Protein AF-A0A7V3HU95-F1 (afdb_monomer_lite)

Foldseek 3Di:
DDDFQEEEELDADPQLVVVLVVCVVVNHQYEYEAEPVCCVGPSQVSGNYYDYDYDDRLVSSQVVVVSVVVCVVVVGPYYHHRDPRPND

Radius of gyration: 11.78 Å; chains: 1; bounding box: 35×24×26 Å

Structure (mmCIF, N/CA/C/O backbone):
data_AF-A0A7V3HU95-F1
#
_entry.id   AF-A0A7V3HU95-F1
#
loop_
_atom_site.group_PDB
_atom_site.id
_atom_site.type_symbol
_atom_site.label_atom_id
_atom_site.label_alt_id
_atom_site.label_comp_id
_atom_site.label_asym_id
_atom_site.label_entity_id
_atom_site.label_seq_id
_atom_site.pdbx_PDB_ins_code
_atom_site.Cartn_x
_atom_site.Cartn_y
_atom_site.Cartn_z
_atom_site.occupancy
_atom_site.B_iso_or_equiv
_atom_site.auth_seq_id
_atom_site.auth_comp_id
_atom_site.auth_asym_id
_atom_site.auth_atom_id
_atom_site.pdbx_PDB_model_num
ATOM 1 N N . MET A 1 1 ? -22.324 -3.539 5.718 1.00 64.25 1 MET A N 1
ATOM 2 C CA . MET A 1 1 ? -20.967 -3.640 5.132 1.00 64.25 1 MET A CA 1
ATOM 3 C C . MET A 1 1 ? -19.967 -3.863 6.250 1.00 64.25 1 MET A C 1
ATOM 5 O O . MET A 1 1 ? -20.199 -3.365 7.347 1.00 64.25 1 MET A O 1
ATOM 9 N N . ARG A 1 2 ? -18.898 -4.627 5.999 1.00 82.00 2 ARG A N 1
ATOM 10 C CA . ARG A 1 2 ? -17.801 -4.792 6.963 1.00 82.00 2 ARG A CA 1
ATOM 11 C C . ARG A 1 2 ? -17.053 -3.458 7.083 1.00 82.00 2 ARG A C 1
ATOM 13 O O . ARG A 1 2 ? -16.894 -2.770 6.077 1.00 82.00 2 ARG A O 1
ATOM 20 N N . LYS A 1 3 ? -16.657 -3.072 8.296 1.00 91.88 3 LYS A N 1
ATOM 21 C CA . LYS A 1 3 ? -15.848 -1.865 8.516 1.00 91.88 3 LYS A CA 1
ATOM 22 C C . LYS A 1 3 ? -14.466 -2.097 7.896 1.00 91.88 3 LYS A C 1
ATOM 24 O O . LYS A 1 3 ? -13.859 -3.118 8.189 1.00 91.88 3 LYS A O 1
ATOM 29 N N . ILE A 1 4 ? -14.005 -1.172 7.055 1.00 97.69 4 ILE A N 1
ATOM 30 C CA . ILE A 1 4 ? -12.635 -1.174 6.529 1.00 97.69 4 ILE A CA 1
ATOM 31 C C . ILE A 1 4 ? -11.742 -0.579 7.613 1.00 97.69 4 ILE A C 1
ATOM 33 O O . ILE A 1 4 ? -11.945 0.564 8.018 1.00 97.69 4 ILE A O 1
ATOM 37 N N . SER A 1 5 ? -10.799 -1.373 8.103 1.00 98.06 5 SER A N 1
ATOM 38 C CA . SER A 1 5 ? -9.825 -0.990 9.126 1.00 98.06 5 SER A CA 1
ATOM 39 C C . SER A 1 5 ? -8.392 -1.013 8.605 1.00 98.06 5 SER A C 1
ATOM 41 O O . SER A 1 5 ? -7.564 -0.257 9.104 1.00 98.06 5 SER A O 1
ATOM 43 N N . LYS A 1 6 ? -8.112 -1.805 7.561 1.00 98.62 6 LYS A N 1
ATOM 44 C CA . LYS A 1 6 ? -6.802 -1.878 6.909 1.00 98.62 6 LYS A CA 1
ATOM 45 C C . LYS A 1 6 ? -6.926 -1.934 5.385 1.00 98.62 6 LYS A C 1
ATOM 47 O O . LYS A 1 6 ? -7.712 -2.719 4.853 1.00 98.62 6 LYS A O 1
ATOM 52 N N . VAL A 1 7 ? -6.146 -1.117 4.678 1.00 98.75 7 VAL A N 1
ATOM 53 C CA . VAL A 1 7 ? -6.174 -0.993 3.211 1.00 98.75 7 VAL A CA 1
ATOM 54 C C . VAL A 1 7 ? -4.784 -1.195 2.629 1.00 98.75 7 VAL A C 1
ATOM 56 O O . VAL A 1 7 ? -3.855 -0.473 2.990 1.00 98.75 7 VAL A O 1
ATOM 59 N N . LEU A 1 8 ? -4.667 -2.107 1.662 1.00 98.81 8 LEU A N 1
ATOM 60 C CA . LEU A 1 8 ? -3.494 -2.181 0.797 1.00 98.81 8 LEU A CA 1
ATOM 61 C C . LEU A 1 8 ? -3.637 -1.214 -0.375 1.00 98.81 8 LEU A C 1
ATOM 63 O O . LEU A 1 8 ? -4.647 -1.189 -1.073 1.00 98.81 8 LEU A O 1
ATOM 67 N N . ILE A 1 9 ? -2.602 -0.427 -0.618 1.00 98.69 9 ILE A N 1
ATOM 68 C CA . ILE A 1 9 ? -2.533 0.545 -1.698 1.00 98.69 9 ILE A CA 1
ATOM 69 C C . ILE A 1 9 ? -1.653 -0.054 -2.792 1.00 98.69 9 ILE A C 1
ATOM 71 O O . ILE A 1 9 ? -0.429 -0.114 -2.665 1.00 98.69 9 ILE A O 1
ATOM 75 N N . ALA A 1 10 ? -2.289 -0.520 -3.865 1.00 97.81 10 ALA A N 1
ATOM 76 C CA . ALA A 1 10 ? -1.635 -1.179 -4.994 1.00 97.81 10 ALA A CA 1
ATOM 77 C C . ALA A 1 10 ? -1.150 -0.142 -6.020 1.00 97.81 10 ALA A C 1
ATOM 79 O O . ALA A 1 10 ? -1.562 -0.142 -7.176 1.00 97.81 10 ALA A O 1
ATOM 80 N N . ASN A 1 11 ? -0.338 0.813 -5.561 1.00 98.06 11 ASN A N 1
ATOM 81 C CA . ASN A 1 11 ? 0.193 1.898 -6.383 1.00 98.06 11 ASN A CA 1
ATOM 82 C C . ASN A 1 11 ? 1.470 2.486 -5.748 1.00 98.06 11 ASN A C 1
ATOM 84 O O . ASN A 1 11 ? 1.895 2.068 -4.670 1.00 98.06 11 ASN A O 1
ATOM 88 N N . ARG A 1 12 ? 2.075 3.485 -6.395 1.00 97.75 12 ARG A N 1
ATOM 89 C CA . ARG A 1 12 ? 3.290 4.181 -5.948 1.00 97.75 12 ARG A CA 1
ATOM 90 C C . ARG A 1 12 ? 3.154 5.696 -6.068 1.00 97.75 12 ARG A C 1
ATOM 92 O O . ARG A 1 12 ? 2.119 6.211 -6.476 1.00 97.75 12 ARG A O 1
ATOM 99 N N . GLY A 1 13 ? 4.212 6.423 -5.723 1.00 97.69 13 GLY A N 1
ATOM 100 C CA . GLY A 1 13 ? 4.292 7.854 -6.001 1.00 97.69 13 GLY A CA 1
ATOM 101 C C . GLY A 1 13 ? 3.289 8.698 -5.215 1.00 97.69 13 GLY A C 1
ATOM 102 O O . GLY A 1 13 ? 3.037 8.476 -4.026 1.00 97.69 13 GLY A O 1
ATOM 103 N N . GLU A 1 14 ? 2.760 9.730 -5.867 1.00 98.50 14 GLU A N 1
ATOM 104 C CA . GLU A 1 14 ? 1.933 10.743 -5.221 1.00 98.50 14 GLU A CA 1
ATOM 105 C C . GLU A 1 14 ? 0.525 10.222 -4.909 1.00 98.50 14 GLU A C 1
ATOM 107 O O . GLU A 1 14 ? -0.039 10.600 -3.880 1.00 98.50 14 GLU A O 1
ATOM 112 N N . ILE A 1 15 ? -0.014 9.306 -5.722 1.00 98.62 15 ILE A N 1
ATOM 113 C CA . ILE A 1 15 ? -1.348 8.743 -5.512 1.00 98.62 15 ILE A CA 1
ATOM 114 C C . ILE A 1 15 ? -1.351 7.798 -4.318 1.00 98.62 15 ILE A C 1
ATOM 116 O O . ILE A 1 15 ? -2.264 7.857 -3.493 1.00 98.62 15 ILE A O 1
ATOM 120 N N . ALA A 1 16 ? -0.283 7.014 -4.139 1.00 98.62 16 ALA A N 1
ATOM 121 C CA . ALA A 1 16 ? -0.112 6.218 -2.933 1.00 98.62 16 ALA A CA 1
ATOM 122 C C . ALA A 1 16 ? -0.073 7.117 -1.688 1.00 98.62 16 ALA A C 1
ATOM 124 O O . ALA A 1 16 ? -0.816 6.897 -0.733 1.00 98.62 16 ALA A O 1
ATOM 125 N N . LEU A 1 17 ? 0.703 8.207 -1.731 1.00 98.75 17 LEU A N 1
ATOM 126 C CA . LEU A 1 17 ? 0.758 9.182 -0.639 1.00 98.75 17 LEU A CA 1
ATOM 127 C C . LEU A 1 17 ? -0.600 9.858 -0.377 1.00 98.75 17 LEU A C 1
ATOM 129 O O . LEU A 1 17 ? -0.963 10.097 0.777 1.00 98.75 17 LEU A O 1
ATOM 133 N N . ARG A 1 18 ? -1.364 10.167 -1.429 1.00 98.81 18 ARG A N 1
ATOM 134 C CA . ARG A 1 18 ? -2.705 10.753 -1.323 1.00 98.81 18 ARG A CA 1
ATOM 135 C C . ARG A 1 18 ? -3.683 9.811 -0.624 1.00 98.81 18 ARG A C 1
ATOM 137 O O . ARG A 1 18 ? -4.489 10.292 0.176 1.00 98.81 18 ARG A O 1
ATOM 144 N N . ILE A 1 19 ? -3.617 8.512 -0.909 1.00 98.81 19 ILE A N 1
ATOM 145 C CA . ILE A 1 19 ? -4.475 7.499 -0.282 1.00 98.81 19 ILE A CA 1
ATOM 146 C C . ILE A 1 19 ? -4.050 7.259 1.172 1.00 98.81 19 ILE A C 1
ATOM 148 O O . ILE A 1 19 ? -4.917 7.231 2.042 1.00 98.81 19 ILE A O 1
ATOM 152 N N . ILE A 1 20 ? -2.744 7.202 1.469 1.00 98.88 20 ILE A N 1
ATOM 153 C CA . ILE A 1 20 ? -2.224 7.112 2.850 1.00 98.88 20 ILE A CA 1
ATOM 154 C C . ILE A 1 20 ? -2.782 8.246 3.718 1.00 98.88 20 ILE A C 1
ATOM 156 O O . ILE A 1 20 ? -3.232 8.012 4.836 1.00 98.88 20 ILE A O 1
ATOM 160 N N . ARG A 1 21 ? -2.801 9.484 3.202 1.00 98.75 21 ARG A N 1
ATOM 161 C CA . ARG A 1 21 ? -3.359 10.638 3.932 1.00 98.75 21 ARG A CA 1
ATOM 162 C C . ARG A 1 21 ? -4.839 10.454 4.270 1.00 98.75 21 ARG A C 1
ATOM 164 O O . ARG A 1 21 ? -5.217 10.700 5.408 1.00 98.75 21 ARG A O 1
ATOM 171 N N . ALA A 1 22 ? -5.642 9.965 3.322 1.00 98.75 22 ALA A N 1
ATOM 172 C CA . ALA A 1 22 ? -7.050 9.661 3.582 1.00 98.75 22 ALA A CA 1
ATOM 173 C C . ALA A 1 22 ? -7.218 8.523 4.597 1.00 98.75 22 ALA A C 1
ATOM 175 O O . ALA A 1 22 ? -8.055 8.626 5.485 1.00 98.75 22 ALA A O 1
ATOM 176 N N . CYS A 1 23 ? -6.406 7.465 4.503 1.00 98.69 23 CYS A N 1
ATOM 177 C CA . CYS A 1 23 ? -6.431 6.374 5.479 1.00 98.69 23 CYS A CA 1
ATOM 178 C C . CYS A 1 23 ? -6.153 6.909 6.889 1.00 98.69 23 CYS A C 1
ATOM 180 O O . CYS A 1 23 ? -6.905 6.623 7.814 1.00 98.69 23 CYS A O 1
ATOM 182 N N . LYS A 1 24 ? -5.153 7.787 7.029 1.00 98.38 24 LYS A N 1
ATOM 183 C CA . LYS A 1 24 ? -4.810 8.423 8.302 1.00 98.38 24 LYS A CA 1
ATOM 184 C C . LYS A 1 24 ? -5.940 9.283 8.876 1.00 98.38 24 LYS A C 1
ATOM 186 O O . LYS A 1 24 ? -6.195 9.211 10.072 1.00 98.38 24 LYS A O 1
ATOM 191 N N . GLU A 1 25 ? -6.610 10.085 8.049 1.00 98.50 25 GLU A N 1
ATOM 192 C CA . GLU A 1 25 ? -7.765 10.903 8.465 1.00 98.50 25 GLU A CA 1
ATOM 193 C C . GLU A 1 25 ? -8.954 10.052 8.934 1.00 98.50 25 GLU A C 1
ATOM 195 O O . GLU A 1 25 ? -9.737 10.495 9.771 1.00 98.50 25 GLU A O 1
ATOM 200 N N . LEU A 1 26 ? -9.076 8.831 8.408 1.00 97.94 26 LEU A N 1
ATOM 201 C CA . LEU A 1 26 ? -10.150 7.885 8.717 1.00 97.94 26 LEU A CA 1
ATOM 202 C C . LEU A 1 26 ? -9.770 6.843 9.780 1.00 97.94 26 LEU A C 1
ATOM 204 O O . LEU A 1 26 ? -10.557 5.930 10.024 1.00 97.94 26 LEU A O 1
ATOM 208 N N . GLU A 1 27 ? -8.582 6.951 10.384 1.00 97.94 27 GLU A N 1
ATOM 209 C CA . GLU A 1 27 ? -8.042 5.963 11.332 1.00 97.94 27 GLU A CA 1
ATOM 210 C C . GLU A 1 27 ? -7.994 4.533 10.752 1.00 97.94 27 GLU A C 1
ATOM 212 O O . GLU A 1 27 ? -8.252 3.541 11.434 1.00 97.94 27 GLU A O 1
ATOM 217 N N . VAL A 1 28 ? -7.667 4.431 9.463 1.00 98.62 28 VAL A N 1
ATOM 218 C CA . VAL A 1 28 ? -7.478 3.182 8.719 1.00 98.62 28 VAL A CA 1
ATOM 219 C C . VAL A 1 28 ? -5.983 2.921 8.556 1.00 98.62 28 VAL A C 1
ATOM 221 O O . VAL A 1 28 ? -5.242 3.797 8.113 1.00 98.62 28 VAL A O 1
ATOM 224 N N . THR A 1 29 ? -5.537 1.703 8.862 1.00 98.81 29 THR A N 1
ATOM 225 C CA . THR A 1 29 ? -4.148 1.276 8.661 1.00 98.81 29 THR A CA 1
ATOM 226 C C . THR A 1 29 ? -3.832 1.180 7.170 1.00 98.81 29 THR A C 1
ATOM 228 O O . THR A 1 29 ? -4.507 0.476 6.416 1.00 98.81 29 THR A O 1
ATOM 231 N N . SER A 1 30 ? -2.790 1.881 6.741 1.00 98.88 30 SER A N 1
ATOM 232 C CA . SER A 1 30 ? -2.316 1.919 5.362 1.00 98.88 30 SER A CA 1
ATOM 233 C C . SER A 1 30 ? -1.162 0.943 5.133 1.00 98.88 30 SER A C 1
ATOM 235 O O . SER A 1 30 ? -0.143 0.984 5.820 1.00 98.88 30 SER A O 1
ATOM 237 N N . VAL A 1 31 ? -1.312 0.079 4.132 1.00 98.81 31 VAL A N 1
ATOM 238 C CA . VAL A 1 31 ? -0.294 -0.884 3.704 1.00 98.81 31 VAL A CA 1
ATOM 239 C C . VAL A 1 31 ? 0.130 -0.556 2.280 1.00 98.81 31 VAL A C 1
ATOM 241 O O . VAL A 1 31 ? -0.721 -0.358 1.416 1.00 98.81 31 VAL A O 1
ATOM 244 N N . VAL A 1 32 ? 1.430 -0.515 1.998 1.00 98.50 32 VAL A N 1
ATOM 245 C CA . VAL A 1 32 ? 1.944 -0.313 0.632 1.00 98.50 32 VAL A CA 1
ATOM 246 C C . VAL A 1 32 ? 2.802 -1.477 0.166 1.00 98.50 32 VAL A C 1
ATOM 248 O O . VAL A 1 32 ? 3.519 -2.100 0.949 1.00 98.50 32 VAL A O 1
ATOM 251 N N . VAL A 1 33 ? 2.774 -1.719 -1.141 1.00 97.50 33 VAL A N 1
ATOM 252 C CA . VAL A 1 33 ? 3.794 -2.510 -1.834 1.00 97.50 33 VAL A CA 1
ATOM 253 C C . VAL A 1 33 ? 4.811 -1.578 -2.483 1.00 97.50 33 VAL A C 1
ATOM 255 O O . VAL A 1 33 ? 4.468 -0.472 -2.914 1.00 97.50 33 VAL A O 1
ATOM 258 N N . PHE A 1 34 ? 6.072 -1.994 -2.547 1.00 97.06 34 PHE A N 1
ATOM 259 C CA . PHE A 1 34 ? 7.101 -1.203 -3.216 1.00 97.06 34 PHE A CA 1
ATOM 260 C C . PHE A 1 34 ? 8.150 -2.062 -3.915 1.00 97.06 34 PHE A C 1
ATOM 262 O O . PHE A 1 34 ? 8.475 -3.154 -3.457 1.00 97.06 34 PHE A O 1
ATOM 269 N N . SER A 1 35 ? 8.675 -1.555 -5.030 1.00 96.06 35 SER A N 1
ATOM 270 C CA . SER A 1 35 ? 9.814 -2.157 -5.725 1.00 96.06 35 SER A CA 1
ATOM 271 C C . SER A 1 35 ? 11.145 -1.758 -5.076 1.00 96.06 35 SER A C 1
ATOM 273 O O . SER A 1 35 ? 11.213 -0.776 -4.340 1.00 96.06 35 SER A O 1
ATOM 275 N N . GLU A 1 36 ? 12.235 -2.459 -5.384 1.00 93.81 36 GLU A N 1
ATOM 276 C CA . GLU A 1 36 ? 13.566 -2.156 -4.825 1.00 93.81 36 GLU A CA 1
ATOM 277 C C . GLU A 1 36 ? 14.020 -0.709 -5.085 1.00 93.81 36 GLU A C 1
ATOM 279 O O . GLU A 1 36 ? 14.617 -0.075 -4.216 1.00 93.81 36 GLU A O 1
ATOM 284 N N . VAL A 1 37 ? 13.676 -0.149 -6.248 1.00 95.19 37 VAL A N 1
ATOM 285 C CA . VAL A 1 37 ? 14.022 1.239 -6.606 1.00 95.19 37 VAL A CA 1
ATOM 286 C C . VAL A 1 37 ? 13.174 2.279 -5.868 1.00 95.19 37 VAL A C 1
ATOM 288 O O . VAL A 1 37 ? 13.511 3.460 -5.858 1.00 95.19 37 VAL A O 1
ATOM 291 N N . ASP A 1 38 ? 12.082 1.846 -5.240 1.00 96.31 38 ASP A N 1
ATOM 292 C CA . ASP A 1 38 ? 11.131 2.689 -4.522 1.00 96.31 38 ASP A CA 1
ATOM 293 C C . ASP A 1 38 ? 11.342 2.669 -3.001 1.00 96.31 38 ASP A C 1
ATOM 295 O O . ASP A 1 38 ? 10.585 3.317 -2.279 1.00 96.31 38 ASP A O 1
ATOM 299 N N . VAL A 1 39 ? 12.374 1.974 -2.501 1.00 95.62 39 VAL A N 1
ATOM 300 C CA . VAL A 1 39 ? 12.658 1.823 -1.059 1.00 95.62 39 VAL A CA 1
ATOM 301 C C . VAL A 1 39 ? 12.722 3.161 -0.313 1.00 95.62 39 VAL A C 1
ATOM 303 O O . VAL A 1 39 ? 12.271 3.276 0.826 1.00 95.62 39 VAL A O 1
ATOM 306 N N . ASP A 1 40 ? 13.221 4.205 -0.977 1.00 97.06 40 ASP A N 1
ATOM 307 C CA . ASP A 1 40 ? 13.347 5.547 -0.413 1.00 97.06 40 ASP A CA 1
ATOM 308 C C . ASP A 1 40 ? 12.134 6.456 -0.650 1.00 97.06 40 ASP A C 1
ATOM 310 O O . ASP A 1 40 ? 12.134 7.613 -0.206 1.00 97.06 40 ASP A O 1
ATOM 314 N N . GLY A 1 41 ? 11.098 5.937 -1.311 1.00 97.69 41 GLY A N 1
ATOM 315 C CA . GLY A 1 41 ? 9.882 6.650 -1.664 1.00 97.69 41 GLY A CA 1
ATOM 316 C C . GLY A 1 41 ? 9.186 7.264 -0.451 1.00 97.69 41 GLY A C 1
ATOM 317 O O . GLY A 1 41 ? 9.017 6.641 0.599 1.00 97.69 41 GLY A O 1
ATOM 318 N N . VAL A 1 42 ? 8.724 8.508 -0.600 1.00 98.38 42 VAL A N 1
ATOM 319 C CA . VAL A 1 42 ? 8.045 9.233 0.489 1.00 98.38 42 VAL A CA 1
ATOM 320 C C . VAL A 1 42 ? 6.787 8.498 0.955 1.00 98.38 42 VAL A C 1
ATOM 322 O O . VAL A 1 42 ? 6.500 8.500 2.147 1.00 98.38 42 VAL A O 1
ATOM 325 N N . TRP A 1 43 ? 6.048 7.851 0.049 1.00 98.31 43 TRP A N 1
ATOM 326 C CA . TRP A 1 43 ? 4.870 7.055 0.409 1.00 98.31 43 TRP A CA 1
ATOM 327 C C . TRP A 1 43 ? 5.247 5.803 1.210 1.00 98.31 43 TRP A C 1
ATOM 329 O O . TRP A 1 43 ? 4.556 5.492 2.172 1.00 98.31 43 TRP A O 1
ATOM 339 N N . VAL A 1 44 ? 6.374 5.150 0.898 1.00 98.25 44 VAL A N 1
ATOM 340 C CA . VAL A 1 44 ? 6.881 3.989 1.652 1.00 98.25 44 VAL A CA 1
ATOM 341 C C . VAL A 1 44 ? 7.187 4.378 3.095 1.00 98.25 44 VAL A C 1
ATOM 343 O O . VAL A 1 44 ? 6.753 3.708 4.021 1.00 98.25 44 VAL A O 1
ATOM 346 N N . LYS A 1 45 ? 7.846 5.525 3.295 1.00 98.12 45 LYS A N 1
ATOM 347 C CA . LYS A 1 45 ? 8.189 6.060 4.627 1.00 98.12 45 LYS A CA 1
ATOM 348 C C . LYS A 1 45 ? 6.985 6.584 5.422 1.00 98.12 45 LYS A C 1
ATOM 350 O O . LYS A 1 45 ? 7.139 6.929 6.592 1.00 98.12 45 LYS A O 1
ATOM 355 N N . LYS A 1 46 ? 5.824 6.761 4.784 1.00 98.38 46 LYS A N 1
ATOM 356 C CA . LYS A 1 46 ? 4.620 7.352 5.393 1.00 98.38 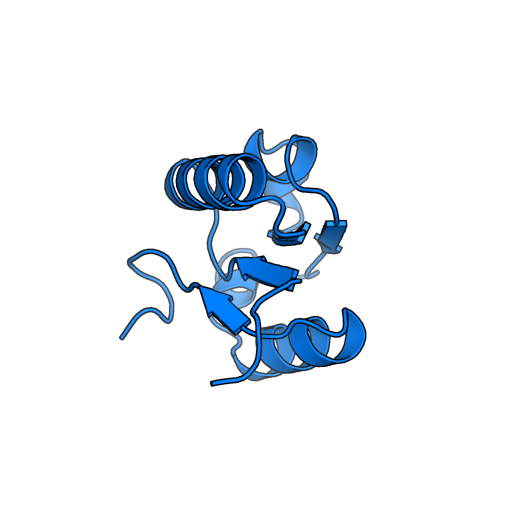46 LYS A CA 1
ATOM 357 C C . LYS A 1 46 ? 3.500 6.346 5.639 1.00 98.38 46 LYS A C 1
ATOM 359 O O . LYS A 1 46 ? 2.598 6.695 6.394 1.00 98.38 46 LYS A O 1
ATOM 364 N N . ALA A 1 47 ? 3.539 5.182 4.995 1.00 98.56 47 ALA A N 1
ATOM 365 C CA . ALA A 1 47 ? 2.601 4.095 5.240 1.00 98.56 47 ALA A CA 1
ATOM 366 C C . ALA A 1 47 ? 2.840 3.461 6.618 1.00 98.56 47 ALA A C 1
ATOM 368 O O . ALA A 1 47 ? 3.943 3.552 7.159 1.00 98.56 47 ALA A O 1
ATOM 369 N N . ASP A 1 48 ? 1.816 2.812 7.166 1.00 98.69 48 ASP A N 1
ATOM 370 C CA . ASP A 1 48 ? 1.907 2.132 8.463 1.00 98.69 48 ASP A CA 1
ATOM 371 C C . ASP A 1 48 ? 2.619 0.776 8.336 1.00 98.69 48 ASP A C 1
ATOM 373 O O . ASP A 1 48 ? 3.420 0.408 9.193 1.00 98.69 48 ASP A O 1
ATOM 377 N N . GLU A 1 49 ? 2.373 0.058 7.236 1.00 98.44 49 GLU A N 1
ATOM 378 C CA . GLU A 1 49 ? 3.099 -1.158 6.862 1.00 98.44 49 GLU A CA 1
ATOM 379 C C . GLU A 1 49 ? 3.593 -1.076 5.412 1.00 98.44 49 GLU A C 1
ATOM 381 O O . GLU A 1 49 ? 2.931 -0.516 4.531 1.00 98.44 49 GLU A O 1
ATOM 386 N N . CYS A 1 50 ? 4.742 -1.688 5.131 1.00 97.94 50 CYS A N 1
ATOM 387 C CA . CYS A 1 50 ? 5.286 -1.774 3.782 1.00 97.94 50 CYS A CA 1
ATOM 388 C C . CYS A 1 50 ? 5.832 -3.175 3.480 1.00 97.94 50 CYS A C 1
ATOM 390 O O . CYS A 1 50 ? 6.450 -3.819 4.328 1.00 97.94 50 CYS A O 1
ATOM 392 N N . TYR A 1 51 ? 5.611 -3.640 2.249 1.00 97.69 51 TYR A N 1
ATOM 393 C CA . TYR A 1 51 ? 6.052 -4.951 1.773 1.00 97.69 51 TYR A CA 1
ATOM 394 C C . TYR A 1 51 ? 6.870 -4.788 0.483 1.00 97.69 51 TYR A C 1
ATOM 396 O O . TYR A 1 51 ? 6.341 -4.262 -0.502 1.00 97.69 51 TYR A O 1
ATOM 404 N N . PRO A 1 52 ? 8.145 -5.219 0.460 1.00 95.88 52 PRO A N 1
ATOM 405 C CA . PRO A 1 52 ? 8.947 -5.177 -0.752 1.00 95.88 52 PRO A CA 1
ATOM 406 C C . PRO A 1 52 ? 8.495 -6.263 -1.733 1.00 95.88 52 PR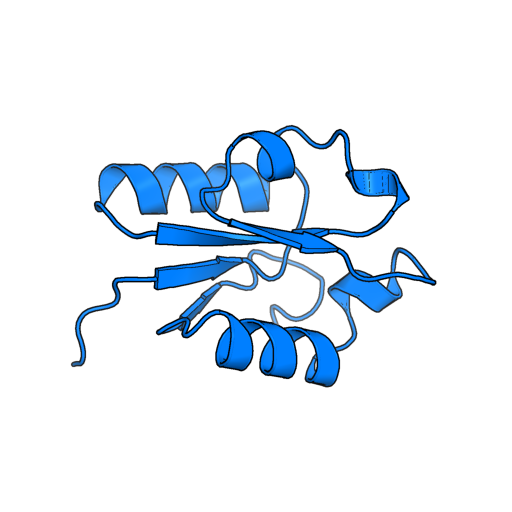O A C 1
ATOM 408 O O . PRO A 1 52 ? 8.207 -7.394 -1.335 1.00 95.88 52 PRO A O 1
ATOM 411 N N . ILE A 1 53 ? 8.498 -5.933 -3.020 1.00 94.50 53 ILE A N 1
ATOM 412 C CA . ILE A 1 53 ? 8.391 -6.887 -4.122 1.00 94.50 53 ILE A CA 1
ATOM 413 C C . ILE A 1 53 ? 9.711 -6.834 -4.890 1.00 94.50 53 ILE A C 1
ATOM 415 O O . ILE A 1 53 ? 10.067 -5.812 -5.479 1.00 94.50 53 ILE A O 1
ATOM 419 N N . MET A 1 54 ? 10.449 -7.939 -4.829 1.00 90.44 54 MET A N 1
ATOM 420 C CA . MET A 1 54 ? 11.771 -8.074 -5.441 1.00 90.44 54 MET A CA 1
ATOM 421 C C . MET A 1 54 ? 11.650 -8.361 -6.940 1.00 90.44 54 MET A C 1
ATOM 423 O O . MET A 1 54 ? 10.708 -9.031 -7.368 1.00 90.44 54 MET A O 1
ATOM 427 N N . GLY A 1 55 ? 12.634 -7.926 -7.728 1.00 87.50 55 GLY A N 1
ATOM 428 C CA . GLY A 1 55 ? 12.695 -8.219 -9.160 1.00 87.50 55 GLY A CA 1
ATOM 429 C C . GLY A 1 55 ? 12.306 -7.029 -10.034 1.00 87.50 55 GLY A C 1
ATOM 430 O O . GLY A 1 55 ? 12.767 -5.912 -9.819 1.00 87.50 55 GLY A O 1
ATOM 431 N N . ASN A 1 56 ? 11.516 -7.259 -11.088 1.00 88.50 56 ASN A N 1
ATOM 432 C CA . ASN A 1 56 ? 11.234 -6.211 -12.070 1.00 88.50 56 ASN A CA 1
ATOM 433 C C . ASN A 1 56 ? 10.370 -5.088 -11.449 1.00 88.50 56 ASN A C 1
ATOM 435 O O . ASN A 1 56 ? 9.225 -5.353 -11.069 1.00 88.50 56 ASN A O 1
ATOM 439 N N . PRO A 1 57 ? 10.853 -3.827 -11.418 1.00 83.94 57 PRO A N 1
ATOM 440 C CA . PRO A 1 57 ? 10.135 -2.728 -10.775 1.00 83.94 57 PRO A CA 1
ATOM 441 C C . PRO A 1 57 ? 8.749 -2.446 -11.347 1.00 83.94 57 PRO A C 1
ATOM 443 O O . PRO A 1 57 ? 7.864 -2.011 -10.623 1.00 83.94 57 PRO A O 1
ATOM 446 N N . VAL A 1 58 ? 8.546 -2.686 -12.644 1.00 83.06 58 VAL A N 1
ATOM 447 C CA . VAL A 1 58 ? 7.246 -2.492 -13.293 1.00 83.06 58 VAL A CA 1
ATOM 448 C C . VAL A 1 58 ? 6.310 -3.645 -12.947 1.00 83.06 58 VAL A C 1
ATOM 450 O O . VAL A 1 58 ? 5.150 -3.410 -12.615 1.00 83.06 58 VAL A O 1
ATOM 453 N N . GLN A 1 59 ? 6.810 -4.886 -12.962 1.00 86.25 59 GLN A N 1
ATOM 454 C CA . GLN A 1 59 ? 5.994 -6.048 -12.593 1.00 86.25 59 GLN A CA 1
ATOM 455 C C . GLN A 1 59 ? 5.561 -6.018 -11.128 1.00 86.25 59 GLN A C 1
ATOM 457 O O . GLN A 1 59 ? 4.463 -6.477 -10.832 1.00 86.25 59 GLN A O 1
ATOM 462 N N . ALA A 1 60 ? 6.343 -5.396 -10.240 1.00 87.56 60 ALA A N 1
ATOM 463 C CA . ALA A 1 60 ? 5.959 -5.199 -8.842 1.00 87.56 60 ALA A CA 1
ATOM 464 C C . ALA A 1 60 ? 4.583 -4.526 -8.668 1.00 87.56 60 ALA A C 1
ATOM 466 O O . ALA A 1 60 ? 3.912 -4.750 -7.664 1.00 87.56 60 ALA A O 1
ATOM 467 N N . TYR A 1 61 ? 4.140 -3.735 -9.649 1.00 94.94 61 TYR A N 1
ATOM 468 C CA . TYR A 1 61 ? 2.845 -3.053 -9.631 1.00 94.94 61 TYR A CA 1
ATOM 469 C C . TYR A 1 61 ? 1.816 -3.641 -10.609 1.00 94.94 61 TYR A C 1
ATOM 471 O O . TYR A 1 61 ? 0.697 -3.139 -10.675 1.00 94.94 61 TYR A O 1
ATOM 479 N N . LEU A 1 62 ? 2.175 -4.680 -11.371 1.00 95.69 62 LEU A N 1
ATOM 480 C CA . LEU A 1 62 ? 1.308 -5.325 -12.368 1.00 95.69 62 LEU A CA 1
ATOM 481 C C . LEU A 1 62 ? 1.016 -6.803 -12.063 1.00 95.69 62 LEU A C 1
ATOM 483 O O . LEU A 1 62 ? 0.158 -7.401 -12.709 1.00 95.69 62 LEU A O 1
ATOM 487 N N . ASP A 1 63 ? 1.696 -7.397 -11.084 1.00 94.75 63 ASP A N 1
ATOM 488 C CA . ASP A 1 63 ? 1.455 -8.770 -10.650 1.00 94.75 63 ASP A CA 1
ATOM 489 C C . ASP A 1 63 ? 0.332 -8.826 -9.600 1.00 94.75 63 ASP A C 1
ATOM 491 O O . ASP A 1 63 ? 0.541 -8.638 -8.396 1.00 94.75 63 ASP A O 1
ATOM 495 N N . TYR A 1 64 ? -0.893 -9.074 -10.067 1.00 95.31 64 TYR A N 1
ATOM 496 C CA . TYR A 1 64 ? -2.063 -9.144 -9.195 1.00 95.31 64 TYR A CA 1
ATOM 497 C C . TYR A 1 64 ? -2.007 -10.330 -8.220 1.00 95.31 64 TYR A C 1
ATOM 499 O O . TYR A 1 64 ? -2.550 -10.226 -7.120 1.00 95.31 64 TYR A O 1
ATOM 507 N N . GLU A 1 65 ? -1.353 -11.443 -8.572 1.00 96.25 65 GLU A N 1
ATOM 508 C CA . GLU A 1 65 ? -1.256 -12.609 -7.687 1.00 96.25 65 GLU A CA 1
ATOM 509 C C . GLU A 1 65 ? -0.387 -12.283 -6.475 1.00 96.25 65 GLU A C 1
ATOM 511 O O . GLU A 1 65 ? -0.788 -12.529 -5.331 1.00 96.25 65 GLU A O 1
ATOM 516 N N . VAL A 1 66 ? 0.761 -11.644 -6.711 1.00 95.69 66 VAL A N 1
ATOM 517 C CA . VAL A 1 66 ? 1.647 -11.167 -5.646 1.00 95.69 66 VAL A CA 1
ATOM 518 C C . VAL A 1 66 ? 0.930 -10.137 -4.778 1.00 95.69 66 VAL A C 1
ATOM 520 O O . VAL A 1 66 ? 0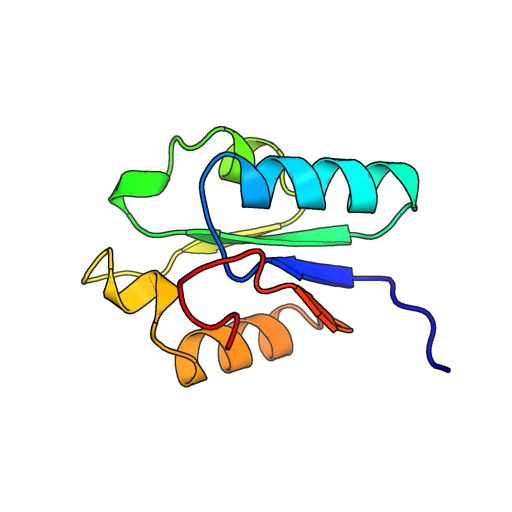.914 -10.286 -3.554 1.00 95.69 66 VAL A O 1
ATOM 523 N N . ILE A 1 67 ? 0.263 -9.145 -5.375 1.00 96.94 67 ILE A N 1
ATOM 524 C CA . ILE A 1 67 ? -0.473 -8.113 -4.628 1.00 96.94 67 ILE A CA 1
ATOM 525 C C . ILE A 1 67 ? -1.577 -8.735 -3.756 1.00 96.94 67 ILE A C 1
ATOM 527 O O . ILE A 1 67 ? -1.686 -8.404 -2.573 1.00 96.94 67 ILE A O 1
ATOM 531 N N . LEU A 1 68 ? -2.358 -9.682 -4.290 1.00 97.94 68 LEU A N 1
ATOM 532 C CA . LEU A 1 68 ? -3.385 -10.399 -3.527 1.00 97.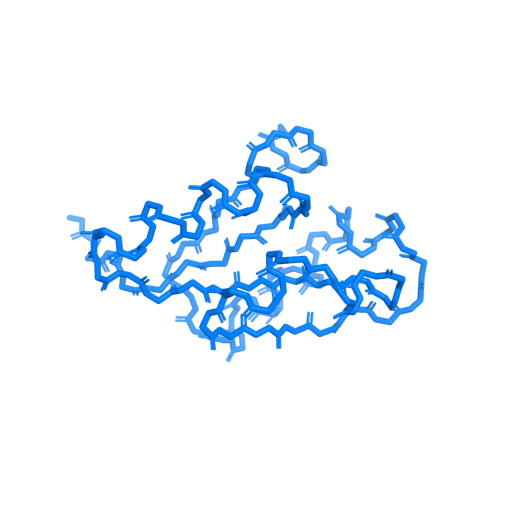94 68 LEU A CA 1
ATOM 533 C C . LEU A 1 68 ? -2.783 -11.252 -2.407 1.00 97.94 68 LEU A C 1
ATOM 535 O O . LEU A 1 68 ? -3.361 -11.335 -1.321 1.00 97.94 68 LEU A O 1
ATOM 539 N N . SER A 1 69 ? -1.636 -11.888 -2.648 1.00 98.06 69 SER A N 1
ATOM 540 C CA . SER A 1 69 ? -0.943 -12.678 -1.628 1.00 98.06 69 SER A CA 1
ATOM 541 C C . SER A 1 69 ? -0.488 -11.804 -0.454 1.00 98.06 69 SER A C 1
ATOM 543 O O . SER A 1 69 ? -0.689 -12.176 0.704 1.00 98.06 69 SER A O 1
ATOM 545 N N . ILE A 1 70 ? 0.032 -10.606 -0.742 1.00 98.06 70 ILE A N 1
ATOM 546 C CA . ILE A 1 70 ? 0.462 -9.634 0.265 1.00 98.06 70 ILE A CA 1
ATOM 547 C C . ILE A 1 70 ? -0.748 -9.078 1.011 1.00 98.06 70 ILE A C 1
ATOM 549 O O . ILE A 1 70 ? -0.728 -9.057 2.238 1.00 98.06 70 ILE A O 1
ATOM 553 N N . ALA A 1 71 ? -1.825 -8.706 0.310 1.00 98.31 71 ALA A N 1
ATOM 554 C CA . ALA A 1 71 ? -3.052 -8.218 0.941 1.00 98.31 71 ALA A CA 1
ATOM 555 C C . ALA A 1 71 ? -3.622 -9.238 1.939 1.00 98.31 71 ALA A C 1
ATOM 557 O O . ALA A 1 71 ? -4.009 -8.870 3.047 1.00 98.31 71 ALA A O 1
ATOM 558 N N . LYS A 1 72 ? -3.624 -10.529 1.573 1.00 98.31 72 LYS A N 1
ATOM 559 C CA . LYS A 1 72 ? -4.045 -11.620 2.464 1.00 98.31 72 LYS A CA 1
ATOM 560 C C . LYS A 1 72 ? -3.099 -11.788 3.651 1.00 98.31 72 LYS A C 1
ATOM 562 O O . LYS A 1 72 ? -3.570 -11.905 4.774 1.00 98.31 72 LYS A O 1
ATOM 567 N N . LYS A 1 73 ? -1.783 -11.781 3.417 1.00 98.25 73 LYS A N 1
ATOM 568 C CA . LYS A 1 73 ? -0.763 -11.918 4.470 1.00 98.25 73 LYS A CA 1
ATOM 569 C C . LYS A 1 73 ? -0.805 -10.766 5.479 1.00 98.25 73 LYS A C 1
ATOM 571 O O . LYS A 1 73 ? -0.621 -11.003 6.664 1.00 98.25 73 LYS A O 1
ATOM 576 N N . ALA A 1 74 ? -1.038 -9.546 5.003 1.00 98.12 74 ALA A N 1
ATOM 577 C CA . ALA A 1 74 ? -1.159 -8.344 5.824 1.00 98.12 74 ALA A 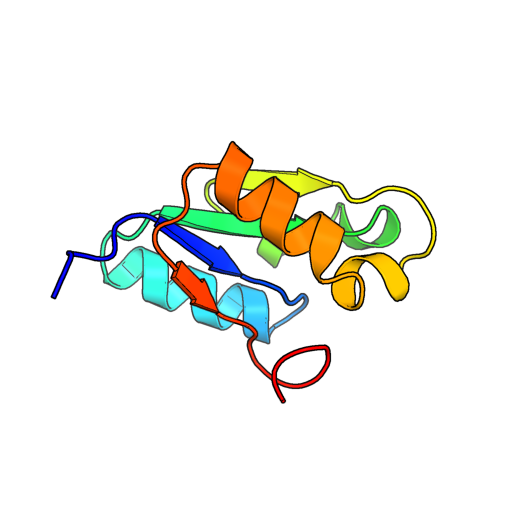CA 1
ATOM 578 C C . ALA A 1 74 ? -2.554 -8.186 6.458 1.00 98.12 74 ALA A C 1
ATOM 580 O O . ALA A 1 74 ? -2.785 -7.217 7.182 1.00 98.12 74 ALA A O 1
ATOM 581 N N . GLU A 1 75 ? -3.480 -9.109 6.170 1.00 97.75 75 GLU A N 1
ATOM 582 C CA . GLU A 1 75 ? -4.864 -9.108 6.656 1.00 97.75 75 GLU A CA 1
ATOM 583 C C . GLU A 1 75 ? -5.617 -7.813 6.299 1.00 97.75 75 GLU A C 1
ATOM 585 O O . GLU A 1 75 ? -6.306 -7.215 7.122 1.00 97.75 75 GLU A O 1
ATOM 590 N N . CYS A 1 76 ? -5.454 -7.341 5.060 1.00 98.38 76 CYS A N 1
ATOM 591 C CA . CYS A 1 76 ? -6.138 -6.145 4.573 1.00 98.38 76 CYS A CA 1
ATOM 592 C C . CYS A 1 76 ? -7.624 -6.418 4.295 1.00 98.38 76 CYS A C 1
ATOM 594 O O . CYS A 1 76 ? -7.981 -7.430 3.691 1.00 98.38 76 CYS A O 1
ATOM 596 N N . ASP A 1 77 ? -8.485 -5.467 4.661 1.00 98.12 77 ASP A N 1
ATOM 597 C CA . ASP A 1 77 ? -9.928 -5.524 4.399 1.00 98.12 77 ASP A CA 1
ATOM 598 C C . ASP A 1 77 ? -10.277 -5.112 2.962 1.00 98.12 77 ASP A C 1
ATOM 600 O O . ASP A 1 77 ? -11.299 -5.534 2.417 1.00 98.12 77 ASP A O 1
ATOM 604 N N . ALA A 1 78 ? -9.453 -4.247 2.364 1.00 98.12 78 ALA A N 1
ATOM 605 C CA . ALA A 1 78 ? -9.661 -3.708 1.026 1.00 98.12 78 ALA A CA 1
ATOM 606 C C . ALA A 1 78 ? -8.336 -3.405 0.308 1.00 98.12 78 ALA A C 1
ATOM 608 O O . ALA A 1 78 ? -7.282 -3.267 0.933 1.00 98.12 78 ALA A O 1
ATOM 609 N N . ILE A 1 79 ? -8.416 -3.268 -1.019 1.00 98.56 79 ILE A N 1
ATOM 610 C CA . ILE A 1 79 ? -7.321 -2.819 -1.882 1.00 98.56 79 ILE A CA 1
ATOM 611 C C . ILE A 1 79 ? -7.770 -1.550 -2.605 1.00 98.56 79 ILE A C 1
ATOM 613 O O . ILE A 1 79 ? -8.855 -1.525 -3.183 1.00 98.56 79 ILE A O 1
ATOM 617 N N . HIS A 1 80 ? -6.940 -0.510 -2.597 1.00 98.56 80 HIS A N 1
ATOM 618 C CA . HIS A 1 80 ? -7.153 0.687 -3.404 1.00 98.56 80 HIS A CA 1
ATOM 619 C C . HIS A 1 80 ? -6.083 0.761 -4.504 1.00 98.56 80 HIS A C 1
ATOM 621 O O . HIS A 1 80 ? -4.903 0.936 -4.190 1.00 98.56 80 HIS A O 1
ATOM 627 N N . PRO A 1 81 ? -6.458 0.675 -5.795 1.00 98.44 81 PRO A N 1
ATOM 628 C CA . PRO A 1 81 ? -5.483 0.602 -6.884 1.00 98.44 81 PRO A CA 1
ATOM 629 C C . PRO A 1 81 ? -4.967 1.969 -7.359 1.00 98.44 81 PRO A C 1
ATOM 631 O O . PRO A 1 81 ? -4.178 2.034 -8.292 1.00 98.44 81 PRO A O 1
ATOM 634 N N . GLY A 1 82 ? -5.386 3.081 -6.743 1.00 98.25 82 GLY A N 1
ATOM 635 C CA . GLY A 1 82 ? -5.133 4.423 -7.271 1.00 98.25 82 GLY A CA 1
ATOM 636 C C . GLY A 1 82 ? -5.651 4.584 -8.704 1.00 98.25 82 GLY A C 1
ATOM 637 O O . GLY A 1 82 ? -6.820 4.312 -8.962 1.00 98.25 82 GLY A O 1
ATOM 638 N N . TYR A 1 83 ? -4.772 5.032 -9.601 1.00 98.00 83 TYR A N 1
ATOM 639 C CA . TYR A 1 83 ? -4.997 5.122 -11.045 1.00 98.00 83 TYR A CA 1
ATOM 640 C C . TYR A 1 83 ? -3.791 4.541 -11.805 1.00 98.00 83 TYR A C 1
ATOM 642 O O . TYR A 1 83 ? -2.687 4.454 -11.258 1.00 98.00 83 TYR A O 1
ATOM 650 N N . GLY A 1 84 ? -3.976 4.172 -13.075 1.00 97.12 84 GLY A N 1
ATOM 651 C CA . GLY A 1 84 ? -2.974 3.403 -13.819 1.00 97.12 84 GLY A CA 1
ATOM 652 C C . GLY A 1 84 ? -2.762 2.008 -13.216 1.00 97.12 84 GLY A C 1
ATOM 653 O O . GLY A 1 84 ? -3.549 1.564 -12.380 1.00 97.12 84 GLY A O 1
ATOM 654 N N . PHE A 1 85 ? -1.703 1.309 -13.628 1.00 96.19 85 PHE A N 1
ATOM 655 C CA . PHE A 1 85 ? -1.414 -0.063 -13.183 1.00 96.19 85 PHE A CA 1
ATOM 656 C C . PHE A 1 85 ? -2.627 -0.998 -13.336 1.00 96.19 85 PHE A C 1
ATOM 658 O O . PHE A 1 85 ? -3.084 -1.204 -14.454 1.00 96.19 85 PHE A O 1
ATOM 665 N N . LEU A 1 86 ? -3.141 -1.539 -12.229 1.00 96.81 86 LEU A N 1
ATOM 666 C CA . LEU A 1 86 ? -4.262 -2.482 -12.168 1.00 96.81 86 LEU A CA 1
ATOM 667 C C . LEU A 1 86 ? -5.553 -1.818 -11.650 1.00 96.81 86 LEU A C 1
ATOM 669 O O . LEU A 1 86 ? -6.312 -2.424 -10.896 1.00 96.81 86 LEU A O 1
ATOM 673 N N . SER A 1 87 ? -5.755 -0.533 -11.946 1.00 97.31 87 SER A N 1
ATOM 674 C CA . SER A 1 87 ? -6.975 0.194 -11.547 1.00 97.31 87 SER A CA 1
ATOM 675 C C . SER A 1 87 ? -8.176 -0.032 -12.469 1.00 97.31 87 SER A C 1
ATOM 677 O O . SER A 1 87 ? -9.286 0.345 -12.093 1.00 97.31 87 SER A O 1
ATOM 679 N N . GLU A 1 88 ? -7.958 -0.674 -13.618 1.00 94.88 88 GLU A N 1
ATOM 680 C CA . GLU A 1 88 ? -8.950 -1.087 -14.622 1.00 94.88 88 GLU A CA 1
ATOM 681 C C . GLU A 1 88 ? -8.856 -2.602 -14.863 1.00 94.88 88 GLU A C 1
ATOM 683 O O 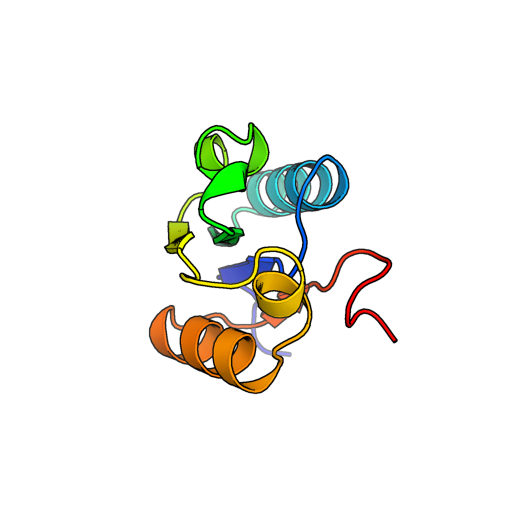. GLU A 1 88 ? -9.866 -3.181 -15.324 1.00 94.88 88 GLU A O 1
#

pLDDT: mean 96.18, std 4.99, range [64.25, 98.88]

Secondary structure (DSSP, 8-state):
-PPP-EEEE---HHHHHHHHHHHHHTTPEEEEEEEGGGTT-TTTTTSSEEEEE-S-TTGGGT-HHHHHHHHHHTT-SEEE--SSTT--

Sequence (88 aa):
MRKISKVLIANRGEIALRIIRACKELEVTSVVVFSEVDVDGVWVKKADECYPIMGNPVQAYLDYEVILSIAKKAECDAIHPGYGFLSE